Protein AF-A0A287D8W3-F1 (afdb_monomer_lite)

Radius of gyration: 22.6 Å; chains: 1; bounding box: 53×41×50 Å

Structure (mmCIF, N/CA/C/O backbone):
data_AF-A0A287D8W3-F1
#
_entry.id   AF-A0A287D8W3-F1
#
loop_
_atom_site.group_PDB
_atom_site.id
_atom_site.type_symbol
_atom_site.label_atom_id
_atom_site.label_alt_id
_atom_site.label_comp_id
_atom_site.label_asym_id
_atom_site.label_entity_id
_atom_site.label_seq_id
_atom_site.pdbx_PDB_ins_code
_atom_site.Cartn_x
_atom_site.Cartn_y
_atom_site.Cartn_z
_atom_site.occupancy
_atom_site.B_iso_or_equiv
_atom_site.auth_seq_id
_atom_site.auth_comp_id
_atom_site.auth_asym_id
_atom_site.auth_atom_id
_atom_site.pdbx_PDB_model_num
ATOM 1 N N . MET A 1 1 ? 43.460 1.802 -0.383 1.00 55.78 1 MET A N 1
ATOM 2 C CA . MET A 1 1 ? 43.408 2.071 -1.835 1.00 55.78 1 MET A CA 1
ATOM 3 C C . MET A 1 1 ? 43.739 0.774 -2.553 1.00 55.78 1 MET A C 1
ATOM 5 O O . MET A 1 1 ? 44.885 0.355 -2.492 1.00 55.78 1 MET A O 1
ATOM 9 N N . CYS A 1 2 ? 42.761 0.105 -3.157 1.00 45.28 2 CYS A N 1
ATOM 10 C CA . CYS A 1 2 ? 43.017 -1.023 -4.052 1.00 45.28 2 CYS A CA 1
ATOM 11 C C . CYS A 1 2 ? 42.228 -0.806 -5.348 1.00 45.28 2 CYS A C 1
ATOM 13 O O . CYS A 1 2 ? 41.020 -1.014 -5.413 1.00 45.28 2 CYS A O 1
ATOM 15 N N . ASN A 1 3 ? 42.936 -0.332 -6.372 1.00 49.28 3 ASN A N 1
ATOM 16 C CA . ASN A 1 3 ? 42.465 -0.339 -7.750 1.00 49.28 3 ASN A CA 1
ATOM 17 C C . ASN A 1 3 ? 42.657 -1.749 -8.306 1.00 49.28 3 ASN A C 1
ATOM 19 O O . ASN A 1 3 ? 43.731 -2.322 -8.147 1.00 49.28 3 ASN A O 1
ATOM 23 N N . THR A 1 4 ? 41.657 -2.278 -9.006 1.00 56.00 4 THR A N 1
ATOM 24 C CA . THR A 1 4 ? 41.834 -3.456 -9.861 1.00 56.00 4 THR A CA 1
ATOM 25 C C . THR A 1 4 ? 41.262 -3.134 -11.234 1.00 56.00 4 THR A C 1
ATOM 27 O O . THR A 1 4 ? 40.056 -3.201 -11.441 1.00 56.00 4 THR A O 1
ATOM 30 N N . ASN A 1 5 ? 42.146 -2.749 -12.155 1.00 52.06 5 ASN A N 1
ATOM 31 C CA . ASN A 1 5 ? 41.907 -2.843 -13.591 1.00 52.06 5 ASN A CA 1
ATOM 32 C C . ASN A 1 5 ? 42.487 -4.182 -14.046 1.00 52.06 5 ASN A C 1
ATOM 34 O O . ASN A 1 5 ? 43.694 -4.383 -13.937 1.00 52.06 5 ASN A O 1
ATOM 38 N N . MET A 1 6 ? 41.641 -5.063 -14.574 1.00 50.16 6 MET A N 1
ATOM 39 C CA . MET A 1 6 ? 42.057 -6.170 -15.431 1.00 50.16 6 MET A CA 1
ATOM 40 C C . MET A 1 6 ? 41.164 -6.148 -16.665 1.00 50.16 6 MET A C 1
ATOM 42 O O . MET A 1 6 ? 40.024 -6.603 -16.651 1.00 50.16 6 MET A O 1
ATOM 46 N N . SER A 1 7 ? 41.687 -5.528 -17.713 1.00 59.28 7 SER A N 1
ATOM 47 C CA . SER A 1 7 ? 41.204 -5.624 -19.081 1.00 59.28 7 SER A CA 1
ATOM 48 C C . SER A 1 7 ? 41.617 -6.985 -19.635 1.00 59.28 7 SER A C 1
ATOM 50 O O . SER A 1 7 ? 42.806 -7.291 -19.672 1.00 59.28 7 SER A O 1
ATOM 52 N N . VAL A 1 8 ? 40.657 -7.776 -20.112 1.00 47.97 8 VAL A N 1
ATOM 53 C CA . VAL A 1 8 ? 40.939 -8.885 -21.029 1.00 47.97 8 VAL A CA 1
ATOM 54 C C . 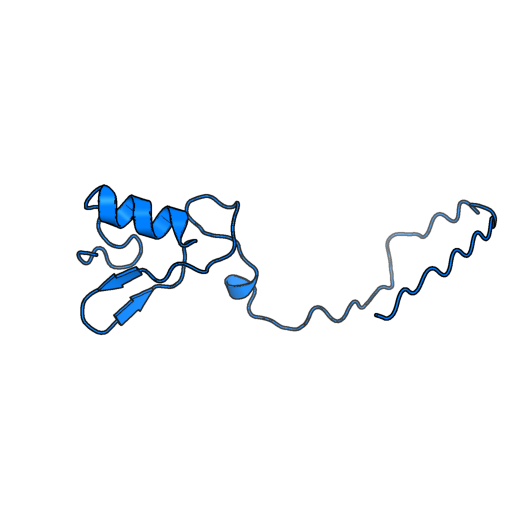VAL A 1 8 ? 39.982 -8.793 -22.211 1.00 47.97 8 VAL A C 1
ATOM 56 O O . VAL A 1 8 ? 38.774 -8.971 -22.085 1.00 47.97 8 VAL A O 1
ATOM 59 N N . SER A 1 9 ? 40.552 -8.437 -23.357 1.00 54.00 9 SER A N 1
ATOM 60 C CA . SER A 1 9 ? 39.949 -8.610 -24.671 1.00 54.00 9 SER A CA 1
ATOM 61 C C . SER A 1 9 ? 40.267 -10.025 -25.131 1.00 54.00 9 SER A C 1
ATOM 63 O O . SER A 1 9 ? 41.440 -10.389 -25.192 1.00 54.00 9 SER A O 1
ATOM 65 N N . THR A 1 10 ? 39.256 -10.803 -25.496 1.00 53.84 10 THR A N 1
ATOM 66 C CA . THR A 1 10 ? 39.448 -11.960 -26.375 1.00 53.84 10 THR A CA 1
ATOM 67 C C . THR A 1 10 ? 38.329 -11.983 -27.399 1.00 53.84 10 THR A C 1
ATOM 69 O O . THR A 1 10 ? 37.189 -12.324 -27.088 1.00 53.84 10 THR A O 1
ATOM 72 N N . ASP A 1 11 ? 38.694 -11.581 -28.613 1.00 52.41 11 ASP A N 1
ATOM 73 C CA . ASP A 1 11 ? 37.989 -11.875 -29.851 1.00 52.41 11 ASP A CA 1
ATOM 74 C C . ASP A 1 11 ? 37.847 -13.392 -30.025 1.00 52.41 11 ASP A C 1
ATOM 76 O O . ASP A 1 11 ? 38.796 -14.148 -29.808 1.00 52.41 11 ASP A O 1
ATOM 80 N N . GLY A 1 12 ? 36.667 -13.848 -30.441 1.00 42.19 12 GLY A N 1
ATOM 81 C CA . GLY A 1 12 ? 36.419 -15.270 -30.650 1.00 42.19 12 GLY A CA 1
ATOM 82 C C . GLY A 1 12 ? 35.061 -15.550 -31.275 1.00 42.19 12 GLY A C 1
ATOM 83 O O . GLY A 1 12 ? 34.119 -15.879 -30.571 1.00 42.19 12 GLY A O 1
ATOM 84 N N . ALA A 1 13 ? 34.996 -15.394 -32.600 1.00 45.66 13 ALA A N 1
ATOM 85 C CA . ALA A 1 13 ? 34.084 -16.053 -33.539 1.00 45.66 13 ALA A CA 1
ATOM 86 C C . ALA A 1 13 ? 32.624 -16.276 -33.088 1.00 45.66 13 ALA A C 1
ATOM 88 O O . ALA A 1 13 ? 32.280 -17.269 -32.447 1.00 45.66 13 ALA A O 1
ATOM 89 N N . ILE A 1 14 ? 31.729 -15.405 -33.567 1.00 47.09 14 ILE A N 1
ATOM 90 C CA . ILE A 1 14 ? 30.284 -15.643 -33.562 1.00 47.09 14 ILE A CA 1
ATOM 91 C C . ILE A 1 14 ? 29.988 -16.790 -34.547 1.00 47.09 14 ILE A C 1
ATOM 93 O O . ILE A 1 14 ? 29.881 -16.619 -35.758 1.00 47.09 14 ILE A O 1
ATOM 97 N N . SER A 1 15 ? 29.952 -18.013 -34.024 1.00 40.72 15 SER A N 1
ATOM 98 C CA . SER A 1 15 ? 29.398 -19.156 -34.741 1.00 40.72 15 SER A CA 1
ATOM 99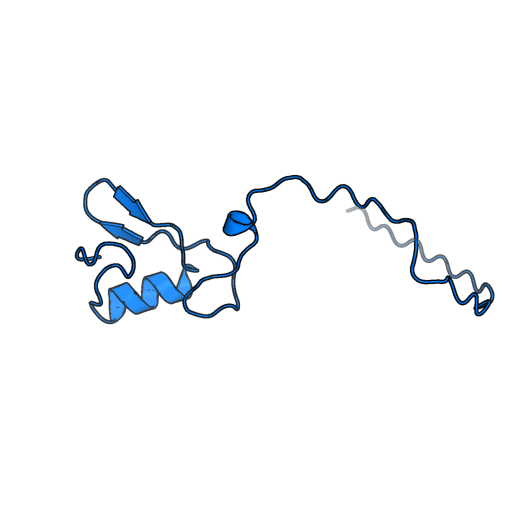 C C . SER A 1 15 ? 27.889 -19.119 -34.554 1.00 40.72 15 SER A C 1
ATOM 101 O O . SER A 1 15 ? 27.377 -19.334 -33.454 1.00 40.72 15 SER A O 1
ATOM 103 N N . THR A 1 16 ? 27.173 -18.796 -35.630 1.00 56.38 16 THR A N 1
ATOM 104 C CA . THR A 1 16 ? 25.722 -18.944 -35.725 1.00 56.38 16 THR A CA 1
ATOM 105 C C . THR A 1 16 ? 25.370 -20.405 -35.471 1.00 56.38 16 THR A C 1
ATOM 107 O O . THR A 1 16 ? 25.458 -21.236 -36.366 1.00 56.38 16 THR A O 1
ATOM 110 N N . SER A 1 17 ? 24.973 -20.727 -34.244 1.00 54.34 17 SER A N 1
ATOM 111 C CA . SER A 1 17 ? 24.388 -22.023 -33.916 1.00 54.34 17 SER A CA 1
ATOM 112 C C . SER A 1 17 ? 22.950 -21.782 -33.498 1.00 54.34 17 SER A C 1
ATOM 114 O O . SER A 1 17 ? 22.654 -21.353 -32.387 1.00 54.34 17 SER A O 1
ATOM 116 N N . GLN A 1 18 ? 22.058 -21.983 -34.465 1.00 55.75 18 GLN A N 1
ATOM 117 C CA . GLN A 1 18 ? 20.628 -22.116 -34.245 1.00 55.75 18 GLN A CA 1
ATOM 118 C C . GLN A 1 18 ? 20.414 -23.335 -33.345 1.00 55.75 18 GLN A C 1
ATOM 120 O O . GLN A 1 18 ? 20.706 -24.458 -33.751 1.00 55.75 18 GLN A O 1
ATOM 125 N N . ILE A 1 19 ? 19.935 -23.114 -32.123 1.00 53.06 19 ILE A N 1
ATOM 126 C CA . ILE A 1 19 ? 19.557 -24.193 -31.212 1.00 53.06 19 ILE A CA 1
ATOM 127 C C . ILE A 1 19 ? 18.025 -24.333 -31.284 1.00 53.06 19 ILE A C 1
ATOM 129 O O . ILE A 1 19 ? 17.325 -23.329 -31.122 1.00 53.06 19 ILE A O 1
ATOM 133 N N . PRO A 1 20 ? 17.490 -25.530 -31.594 1.00 43.72 20 PRO A N 1
ATOM 134 C CA . PRO A 1 20 ? 16.055 -25.772 -31.708 1.00 43.72 20 PRO A CA 1
ATOM 135 C C . PRO A 1 20 ? 15.338 -25.631 -30.359 1.00 43.72 20 PRO A C 1
ATOM 137 O O . PRO A 1 20 ? 15.935 -25.765 -29.294 1.00 43.72 20 PRO A O 1
ATOM 140 N N . ALA A 1 21 ? 14.037 -25.339 -30.427 1.00 49.94 21 ALA A N 1
ATOM 141 C CA . ALA A 1 21 ? 13.160 -25.012 -29.305 1.00 49.94 21 ALA A CA 1
ATOM 142 C C . ALA A 1 21 ? 12.841 -26.221 -28.409 1.00 49.94 21 ALA A C 1
ATOM 144 O O . ALA A 1 21 ? 11.688 -26.624 -28.287 1.00 49.94 21 ALA A O 1
ATOM 145 N N . SER A 1 22 ? 13.851 -26.814 -27.788 1.00 59.00 22 SER A N 1
ATOM 146 C CA . SER A 1 22 ? 13.668 -27.848 -26.777 1.00 59.00 22 SER A CA 1
ATOM 147 C C . SER A 1 22 ? 15.011 -28.154 -26.126 1.00 59.00 22 SER A C 1
ATOM 149 O O . SER A 1 22 ? 15.895 -28.707 -26.766 1.00 59.00 22 SER A O 1
ATOM 151 N N . GLU A 1 23 ? 15.067 -27.838 -24.829 1.00 59.31 23 GLU A N 1
ATOM 152 C CA . GLU A 1 23 ? 16.030 -28.279 -23.813 1.00 59.31 23 GLU A CA 1
ATOM 153 C C . GLU A 1 23 ? 17.201 -27.327 -23.479 1.00 59.31 23 GLU A C 1
ATOM 155 O O . GLU A 1 23 ? 18.086 -27.065 -24.282 1.00 59.31 23 GLU A O 1
ATOM 160 N N . GLN A 1 24 ? 17.210 -26.932 -22.194 1.00 53.66 24 GLN A N 1
ATOM 161 C CA . GLN A 1 24 ? 18.330 -26.441 -21.372 1.00 53.66 24 GLN A CA 1
ATOM 162 C C . GLN A 1 24 ? 18.602 -24.925 -21.335 1.00 53.66 24 GLN A C 1
ATOM 164 O O . GLN A 1 24 ? 19.457 -24.398 -22.024 1.00 53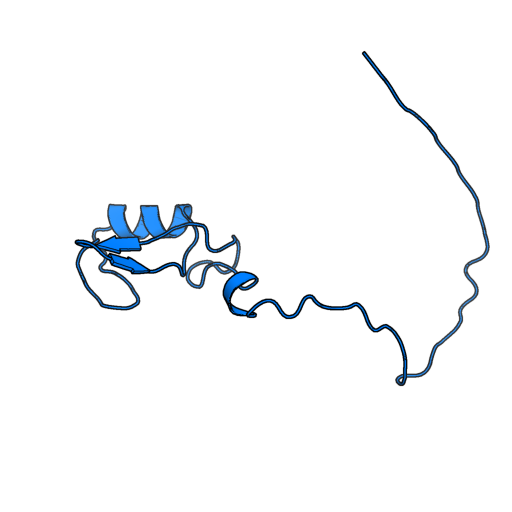.66 24 GLN A O 1
ATOM 169 N N . GLU A 1 25 ? 17.990 -24.253 -20.356 1.00 45.19 25 GLU A N 1
ATOM 170 C CA . GLU A 1 25 ? 18.775 -23.853 -19.182 1.00 45.19 25 GLU A CA 1
ATOM 171 C C . GLU A 1 25 ? 17.870 -23.843 -17.949 1.00 45.19 25 GLU A C 1
ATOM 173 O O . GLU A 1 25 ? 17.010 -22.984 -17.745 1.00 45.19 25 GLU A O 1
ATOM 178 N N . THR A 1 26 ? 18.073 -24.846 -17.104 1.00 51.44 26 THR A N 1
ATOM 179 C CA . THR A 1 26 ? 17.729 -24.828 -15.687 1.00 51.44 26 THR A CA 1
ATOM 180 C C . THR A 1 26 ? 18.528 -23.722 -14.999 1.00 51.44 26 THR A C 1
ATOM 182 O O . THR A 1 26 ? 19.431 -23.987 -14.209 1.00 51.44 26 THR A O 1
ATOM 185 N N . LEU A 1 27 ? 18.186 -22.462 -15.265 1.00 55.56 27 LEU A N 1
ATOM 186 C CA . LEU A 1 27 ? 18.413 -21.425 -14.280 1.00 55.56 27 LEU A CA 1
ATOM 187 C C . LEU A 1 27 ? 17.522 -21.835 -13.112 1.00 55.56 27 LEU A C 1
ATOM 189 O O . LEU A 1 27 ? 16.294 -21.807 -13.231 1.00 55.56 27 LEU A O 1
ATOM 193 N N . VAL A 1 28 ? 18.127 -22.284 -12.015 1.00 54.25 28 VAL A N 1
ATOM 194 C CA . VAL A 1 28 ? 17.462 -22.399 -10.719 1.00 54.25 28 VAL A CA 1
ATOM 195 C C . VAL A 1 28 ? 16.884 -21.027 -10.402 1.00 54.25 28 VAL A C 1
ATOM 197 O O . VAL A 1 28 ? 17.524 -20.194 -9.770 1.00 54.25 28 VAL A O 1
ATOM 200 N N . ARG A 1 29 ? 15.674 -20.747 -10.902 1.00 61.19 29 ARG A N 1
ATOM 201 C CA . ARG A 1 29 ? 14.866 -19.643 -10.419 1.00 61.19 29 ARG A CA 1
ATOM 202 C C . ARG A 1 29 ? 14.690 -20.013 -8.960 1.00 61.19 29 ARG A C 1
ATOM 204 O O . ARG A 1 29 ? 14.075 -21.051 -8.697 1.00 61.19 29 ARG A O 1
ATOM 211 N N . PRO A 1 30 ? 15.288 -19.274 -8.015 1.00 60.62 30 PRO A N 1
ATOM 212 C CA . PRO A 1 30 ? 14.974 -19.520 -6.627 1.00 60.62 30 PRO A CA 1
ATOM 213 C C . PRO A 1 30 ? 13.453 -19.526 -6.533 1.00 60.62 30 PRO A C 1
ATOM 215 O O . PRO A 1 30 ? 12.791 -18.694 -7.164 1.00 60.62 30 PRO A O 1
ATOM 218 N N . ASN A 1 31 ? 12.913 -20.524 -5.837 1.00 63.94 31 ASN A N 1
ATOM 219 C CA . ASN A 1 31 ? 11.479 -20.743 -5.689 1.00 63.94 31 ASN A CA 1
ATOM 220 C C . ASN A 1 31 ? 10.896 -19.667 -4.752 1.00 63.94 31 ASN A C 1
ATOM 222 O O . ASN A 1 31 ? 10.239 -19.955 -3.755 1.00 63.94 31 ASN A O 1
ATOM 226 N N . PHE A 1 32 ? 11.241 -18.406 -5.017 1.00 58.94 32 PHE A N 1
ATOM 227 C CA . PHE A 1 32 ? 10.742 -17.258 -4.314 1.00 58.94 32 PHE A CA 1
ATOM 228 C C . PHE A 1 32 ? 9.281 -17.098 -4.701 1.00 58.94 32 PHE A C 1
ATOM 230 O O . PHE A 1 32 ? 8.938 -17.170 -5.887 1.00 58.94 32 PHE A O 1
ATOM 237 N N . PRO A 1 33 ? 8.421 -16.843 -3.710 1.00 67.06 33 PRO A N 1
ATOM 238 C CA . PRO A 1 33 ? 7.051 -16.461 -3.974 1.00 67.06 33 PRO A CA 1
ATOM 239 C C . PRO A 1 33 ? 7.049 -15.299 -4.987 1.00 67.06 33 PRO A C 1
ATOM 241 O O . PRO A 1 33 ? 7.676 -14.263 -4.743 1.00 67.06 33 PRO A O 1
ATOM 244 N N . LEU A 1 34 ? 6.395 -15.474 -6.145 1.00 62.34 34 LEU A N 1
ATOM 245 C CA . LEU A 1 34 ? 6.401 -14.496 -7.250 1.00 62.34 34 LEU A CA 1
ATOM 246 C C . LEU A 1 34 ? 5.980 -13.092 -6.784 1.00 62.34 34 LEU A C 1
ATOM 248 O O . LEU A 1 34 ? 6.485 -12.082 -7.266 1.00 62.34 34 LEU A O 1
ATOM 252 N N . ASN A 1 35 ? 5.137 -13.039 -5.757 1.00 66.38 35 ASN A N 1
ATOM 253 C CA . ASN A 1 35 ? 4.671 -11.846 -5.063 1.00 66.38 35 ASN A CA 1
ATOM 254 C C . ASN A 1 35 ? 5.783 -10.977 -4.441 1.00 66.38 35 ASN A C 1
ATOM 256 O O . ASN A 1 35 ? 5.526 -9.788 -4.238 1.00 66.38 35 ASN A O 1
ATOM 260 N N . VAL A 1 36 ? 6.977 -11.513 -4.158 1.00 67.69 36 VAL A N 1
ATOM 261 C CA . VAL A 1 36 ? 8.136 -10.741 -3.651 1.00 67.69 36 VAL A CA 1
ATOM 262 C C . VAL A 1 36 ? 8.932 -10.095 -4.791 1.00 67.69 36 VAL A C 1
ATOM 264 O O . VAL A 1 36 ? 9.487 -9.013 -4.616 1.00 67.69 36 VAL A O 1
ATOM 267 N N . ILE A 1 37 ? 8.953 -10.729 -5.965 1.00 82.38 37 ILE A N 1
ATOM 268 C CA . ILE A 1 37 ? 9.634 -10.223 -7.170 1.00 82.38 37 ILE A CA 1
ATOM 269 C C . ILE A 1 37 ? 8.742 -9.214 -7.907 1.00 82.38 37 ILE A C 1
ATOM 271 O O . ILE A 1 37 ? 9.226 -8.311 -8.588 1.00 82.38 37 ILE A O 1
ATOM 275 N N . GLU A 1 38 ? 7.426 -9.350 -7.763 1.00 88.88 38 GLU A N 1
ATOM 276 C CA . GLU A 1 38 ? 6.466 -8.453 -8.385 1.00 88.88 38 GLU A CA 1
ATOM 277 C C . GLU A 1 38 ? 6.660 -6.987 -7.966 1.00 88.88 38 GLU A C 1
ATOM 279 O O . GLU A 1 38 ? 6.771 -6.679 -6.771 1.00 88.88 38 GLU A O 1
ATOM 284 N N . PRO A 1 39 ? 6.600 -6.053 -8.928 1.00 95.19 39 PRO A N 1
ATOM 285 C CA . PRO A 1 39 ? 6.709 -4.636 -8.636 1.00 95.19 39 PRO A CA 1
ATOM 286 C C . PRO A 1 39 ? 5.477 -4.122 -7.877 1.00 95.19 39 PRO A C 1
ATOM 288 O O . PRO A 1 39 ? 4.439 -4.777 -7.755 1.00 95.19 39 PRO A O 1
ATOM 291 N N . CYS A 1 40 ? 5.585 -2.892 -7.382 1.00 96.25 40 CYS A N 1
ATOM 292 C CA . CYS A 1 40 ? 4.495 -2.107 -6.820 1.00 96.25 40 CYS A CA 1
ATOM 293 C C . CYS A 1 40 ? 3.228 -2.222 -7.678 1.00 96.25 40 CYS A C 1
ATOM 295 O O . CYS A 1 40 ? 3.233 -1.847 -8.850 1.00 96.25 40 CYS A O 1
ATOM 297 N N . VAL A 1 41 ? 2.110 -2.640 -7.082 1.00 95.50 41 VAL A N 1
ATOM 298 C CA . VAL A 1 41 ? 0.854 -2.839 -7.832 1.00 95.50 41 VAL A CA 1
ATOM 299 C C . VAL A 1 41 ? 0.229 -1.531 -8.331 1.00 95.50 41 VAL A C 1
ATOM 301 O O . VAL A 1 41 ? -0.649 -1.553 -9.186 1.00 95.50 41 VAL A O 1
ATOM 304 N N . ILE A 1 42 ? 0.681 -0.387 -7.804 1.00 96.62 42 ILE A N 1
ATOM 305 C CA . ILE A 1 42 ? 0.151 0.942 -8.134 1.00 96.62 42 ILE A CA 1
ATOM 306 C C . ILE A 1 42 ? 0.866 1.535 -9.352 1.00 96.62 42 ILE A C 1
ATOM 308 O O . ILE A 1 42 ? 0.207 2.041 -10.252 1.00 96.62 42 ILE A O 1
ATOM 312 N N . CYS A 1 43 ? 2.204 1.505 -9.382 1.00 97.12 43 CYS A N 1
ATOM 313 C CA . CYS A 1 43 ? 2.985 2.118 -10.466 1.00 97.12 43 CYS A CA 1
ATOM 314 C C . CYS A 1 43 ? 3.696 1.121 -11.382 1.00 97.12 43 CYS A C 1
ATOM 316 O O . CYS A 1 43 ? 4.175 1.534 -12.430 1.00 97.12 43 CYS A O 1
ATOM 318 N N . ARG A 1 44 ? 3.815 -0.152 -10.984 1.00 95.81 44 ARG A N 1
ATOM 319 C CA . ARG A 1 44 ? 4.536 -1.222 -11.697 1.00 95.81 44 ARG A CA 1
ATOM 320 C C . ARG A 1 44 ? 6.007 -0.929 -12.045 1.00 95.81 44 ARG A C 1
ATOM 322 O O . ARG A 1 44 ? 6.580 -1.661 -12.835 1.00 95.81 44 ARG A O 1
ATOM 329 N N . GLY A 1 45 ? 6.614 0.106 -11.454 1.00 94.75 45 GLY A N 1
ATOM 330 C CA . GLY A 1 45 ? 7.978 0.548 -11.787 1.00 94.75 45 GLY A CA 1
ATOM 331 C C . GLY A 1 45 ? 9.045 0.289 -10.720 1.00 94.75 45 GLY A C 1
ATOM 332 O O . GLY A 1 45 ? 10.216 0.216 -11.045 1.00 94.75 45 GLY A O 1
ATOM 333 N N . GLU A 1 46 ? 8.653 0.135 -9.455 1.00 94.38 46 GLU A N 1
ATOM 334 C CA . GLU A 1 46 ? 9.574 0.011 -8.314 1.00 94.38 46 GLU A CA 1
ATOM 335 C C . GLU A 1 46 ? 9.199 -1.207 -7.462 1.00 94.38 46 GLU A C 1
ATOM 337 O O . GLU A 1 46 ? 8.014 -1.563 -7.430 1.00 94.38 46 GLU A O 1
ATOM 342 N N . PRO A 1 47 ? 10.141 -1.826 -6.727 1.00 95.69 47 PRO A N 1
ATOM 343 C CA . PRO A 1 47 ? 9.844 -2.957 -5.856 1.00 95.69 47 PRO A CA 1
ATOM 344 C C . PRO A 1 47 ? 8.876 -2.582 -4.724 1.00 95.69 47 PRO A C 1
ATOM 346 O O . PRO A 1 47 ? 8.698 -1.413 -4.355 1.00 95.69 47 PRO A O 1
ATOM 349 N N . LYS A 1 48 ? 8.242 -3.599 -4.137 1.00 96.31 48 LYS A N 1
ATOM 350 C CA . LYS A 1 48 ? 7.352 -3.450 -2.978 1.00 96.31 48 LYS A CA 1
ATOM 351 C C . LYS A 1 48 ? 8.180 -3.183 -1.711 1.00 96.31 48 LYS A C 1
ATOM 353 O O . LYS A 1 48 ? 8.471 -4.092 -0.946 1.00 96.31 48 LYS A O 1
ATOM 358 N N . ASN A 1 49 ? 8.562 -1.926 -1.492 1.00 96.56 49 ASN A N 1
ATOM 359 C CA . ASN A 1 49 ? 9.297 -1.459 -0.304 1.00 96.56 49 ASN A CA 1
ATOM 360 C C . ASN A 1 49 ? 8.509 -0.445 0.554 1.00 96.56 49 ASN A C 1
ATOM 362 O O . ASN A 1 49 ? 9.048 0.142 1.488 1.00 96.56 49 ASN A O 1
ATOM 366 N N . GLY A 1 50 ? 7.233 -0.214 0.236 1.00 96.75 50 GLY A N 1
ATOM 367 C CA . GLY A 1 50 ? 6.332 0.689 0.949 1.00 96.75 50 GLY A CA 1
ATOM 368 C C . GLY A 1 50 ? 5.214 -0.073 1.653 1.00 96.75 50 GLY A C 1
ATOM 369 O O . GLY A 1 50 ? 4.199 -0.406 1.034 1.00 96.75 50 GLY A O 1
ATOM 370 N N . CYS A 1 51 ? 5.387 -0.308 2.955 1.00 97.38 51 CYS A N 1
ATOM 371 C CA . CYS A 1 51 ? 4.333 -0.847 3.80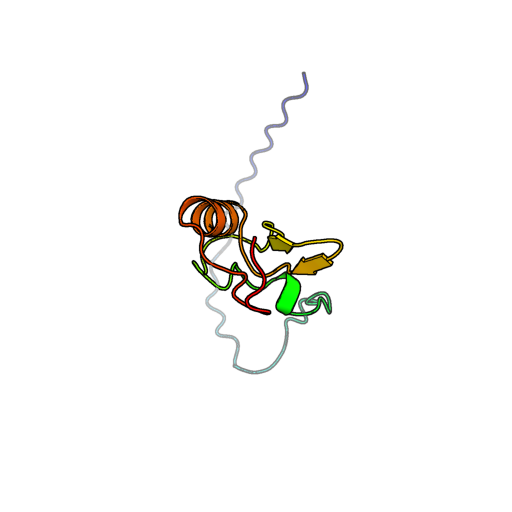9 1.00 97.38 51 CYS A CA 1
ATOM 372 C C . CYS A 1 51 ? 3.301 0.244 4.133 1.00 97.38 51 CYS A C 1
ATOM 374 O O . CYS A 1 51 ? 3.652 1.335 4.584 1.00 97.38 51 CYS A O 1
ATOM 376 N N . ILE A 1 52 ? 2.024 -0.056 3.905 1.00 98.12 52 ILE A N 1
ATOM 377 C CA . ILE A 1 52 ? 0.900 0.790 4.305 1.00 98.12 52 ILE A CA 1
ATOM 378 C C . ILE A 1 52 ? 0.441 0.329 5.686 1.00 98.12 52 ILE A C 1
ATOM 380 O O . ILE A 1 52 ? -0.247 -0.687 5.784 1.00 98.12 52 ILE A O 1
ATOM 384 N N . VAL A 1 53 ? 0.828 1.063 6.730 1.00 98.00 53 VAL A N 1
ATOM 385 C CA . VAL A 1 53 ? 0.507 0.754 8.132 1.00 98.00 53 VAL A CA 1
ATOM 386 C C . VAL A 1 53 ? -0.792 1.439 8.545 1.00 98.00 53 VAL A C 1
ATOM 388 O O . VAL A 1 53 ? -0.994 2.614 8.250 1.00 98.00 53 VAL A O 1
ATOM 391 N N . HIS A 1 54 ? -1.656 0.705 9.236 1.00 97.56 54 HIS A N 1
ATOM 392 C CA . HIS A 1 54 ? -2.872 1.207 9.873 1.00 97.56 54 HIS A CA 1
ATOM 393 C C . HIS A 1 54 ? -3.123 0.403 11.160 1.00 97.56 54 HIS A C 1
ATOM 395 O O . HIS A 1 54 ? -3.057 -0.831 11.190 1.00 97.56 54 HIS A O 1
ATOM 401 N N . GLY A 1 55 ? -3.317 1.114 12.274 1.00 95.75 55 GLY A N 1
ATOM 402 C CA . GLY A 1 55 ? -3.379 0.502 13.603 1.00 95.75 55 GLY A CA 1
ATOM 403 C C . GLY A 1 55 ? -2.108 -0.289 13.946 1.00 95.75 55 GLY A C 1
ATOM 404 O O . GLY A 1 55 ? -1.015 0.267 13.978 1.00 95.75 55 GLY A O 1
ATOM 405 N N . LYS A 1 56 ? -2.261 -1.593 14.214 1.00 97.25 56 LYS A N 1
ATOM 406 C CA . LYS A 1 56 ? -1.162 -2.530 14.538 1.00 97.25 56 LYS A CA 1
ATOM 407 C C . LYS A 1 56 ? -0.733 -3.400 13.350 1.00 97.25 56 LYS A C 1
ATOM 409 O O . LYS A 1 56 ? 0.092 -4.293 13.514 1.00 97.25 56 LYS A O 1
ATOM 414 N N . THR A 1 57 ? -1.329 -3.190 12.178 1.00 98.06 57 THR A N 1
ATOM 415 C CA . THR A 1 57 ? -1.114 -4.028 10.992 1.00 98.06 57 THR A CA 1
ATOM 416 C C . THR A 1 57 ? -0.603 -3.198 9.826 1.00 98.06 57 THR A C 1
ATOM 418 O O . THR A 1 57 ? -0.670 -1.969 9.834 1.00 98.06 57 THR A O 1
ATOM 421 N N . GLY A 1 58 ? -0.097 -3.866 8.797 1.00 97.44 58 GLY A N 1
ATOM 422 C CA . GLY A 1 58 ? 0.262 -3.203 7.558 1.00 97.44 58 GLY A CA 1
ATOM 423 C C . GLY A 1 58 ? 0.178 -4.145 6.374 1.00 97.44 58 GLY A C 1
ATOM 424 O O . GLY A 1 58 ? 0.252 -5.362 6.524 1.00 97.44 58 GLY A O 1
ATOM 425 N N . HIS A 1 59 ? 0.011 -3.571 5.190 1.00 97.94 59 HIS A N 1
ATOM 426 C CA . HIS A 1 59 ? 0.014 -4.321 3.942 1.00 97.94 59 HIS A CA 1
ATOM 427 C C . HIS A 1 59 ? 1.233 -3.907 3.103 1.00 97.94 59 HIS A C 1
ATOM 429 O O . HIS A 1 59 ? 1.496 -2.715 2.927 1.00 97.94 59 HIS A O 1
ATOM 435 N N . LEU A 1 60 ? 1.954 -4.883 2.542 1.00 96.38 60 LEU A N 1
ATOM 436 C CA . LEU A 1 60 ? 3.109 -4.655 1.668 1.00 96.38 60 LEU A CA 1
ATOM 437 C C . LEU A 1 60 ? 2.762 -5.005 0.216 1.00 96.38 60 LEU A C 1
ATOM 439 O O . LEU A 1 60 ? 2.846 -6.153 -0.206 1.00 96.38 60 LEU A O 1
ATOM 443 N N . MET A 1 61 ? 2.337 -4.002 -0.548 1.00 95.56 61 MET A N 1
ATOM 444 C CA . MET A 1 61 ? 1.930 -4.161 -1.954 1.00 95.56 61 MET A CA 1
ATOM 445 C C . MET A 1 61 ? 2.414 -3.022 -2.861 1.00 95.56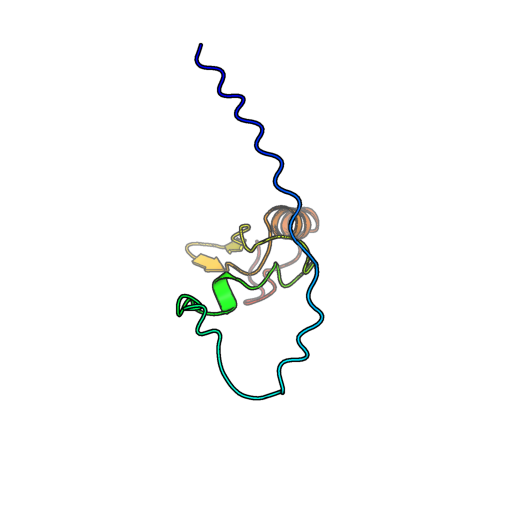 61 MET A C 1
ATOM 447 O O . MET A 1 61 ? 2.249 -3.083 -4.079 1.00 95.56 61 MET A O 1
ATOM 451 N N . SER A 1 62 ? 2.993 -1.968 -2.284 1.00 96.94 62 SER A N 1
ATOM 452 C CA . SER A 1 62 ? 3.350 -0.741 -2.992 1.00 96.94 62 SER A CA 1
ATOM 453 C C . SER A 1 62 ? 4.804 -0.358 -2.752 1.00 96.94 62 SER A C 1
ATOM 455 O O . SER A 1 62 ? 5.415 -0.815 -1.791 1.00 96.94 62 SER A O 1
ATOM 457 N N . CYS A 1 63 ? 5.367 0.483 -3.617 1.00 98.06 63 CYS A N 1
ATOM 458 C CA . CYS A 1 63 ? 6.633 1.149 -3.340 1.00 98.06 63 CYS A CA 1
ATOM 459 C C . CYS A 1 63 ? 6.417 2.335 -2.392 1.00 98.06 63 CYS A C 1
ATOM 461 O O . CYS A 1 63 ? 5.321 2.907 -2.321 1.00 98.06 63 CYS A O 1
ATOM 463 N N . PHE A 1 64 ? 7.478 2.753 -1.705 1.00 98.19 64 PHE A N 1
ATOM 464 C CA . PHE A 1 64 ? 7.455 3.850 -0.738 1.00 98.19 64 PHE A CA 1
ATOM 465 C C . PHE A 1 64 ? 6.882 5.147 -1.327 1.00 98.19 64 PHE A C 1
ATOM 467 O O . PHE A 1 64 ? 6.041 5.806 -0.714 1.00 98.19 64 PHE A O 1
ATOM 474 N N . THR A 1 65 ? 7.257 5.479 -2.564 1.00 98.56 65 THR A N 1
ATOM 475 C CA . THR A 1 65 ? 6.755 6.665 -3.271 1.00 98.56 65 THR A CA 1
ATOM 476 C C . THR A 1 65 ? 5.239 6.620 -3.467 1.00 98.56 65 THR A C 1
ATOM 478 O O . THR A 1 65 ? 4.564 7.638 -3.297 1.00 98.56 65 THR A O 1
ATOM 481 N N . CYS A 1 66 ? 4.675 5.456 -3.804 1.00 98.56 66 CYS A N 1
ATOM 482 C CA . CYS A 1 66 ? 3.228 5.304 -3.959 1.00 98.56 66 CYS A CA 1
ATOM 483 C C . CYS A 1 66 ? 2.505 5.323 -2.608 1.00 98.56 66 CYS A C 1
ATOM 485 O O . CYS A 1 66 ? 1.516 6.046 -2.476 1.00 98.56 66 CYS A O 1
ATOM 487 N N . ALA A 1 67 ? 3.026 4.626 -1.594 1.00 98.38 67 ALA A N 1
ATOM 488 C CA . ALA A 1 67 ? 2.483 4.663 -0.234 1.00 98.38 67 ALA A CA 1
ATOM 489 C C . ALA A 1 67 ? 2.424 6.103 0.316 1.00 98.38 67 ALA A C 1
ATOM 491 O O . ALA A 1 67 ? 1.378 6.561 0.783 1.00 98.38 67 ALA A O 1
ATOM 492 N N . LYS A 1 68 ? 3.508 6.876 0.158 1.00 98.50 68 LYS A N 1
ATOM 493 C CA . LYS A 1 68 ? 3.576 8.288 0.571 1.00 98.50 68 LYS A CA 1
ATOM 494 C C . LYS A 1 68 ? 2.550 9.158 -0.164 1.00 98.50 68 LYS A C 1
ATOM 496 O O . LYS A 1 68 ? 1.942 10.039 0.444 1.00 98.50 68 LYS A O 1
ATOM 501 N N . LYS A 1 69 ? 2.319 8.908 -1.460 1.00 98.62 69 LYS A N 1
ATOM 502 C CA . LYS A 1 69 ? 1.282 9.602 -2.249 1.00 98.62 69 LYS A CA 1
ATOM 503 C C . LYS A 1 69 ? -0.131 9.278 -1.753 1.00 98.62 69 LYS A C 1
ATOM 505 O O . LYS A 1 69 ? -0.956 10.190 -1.717 1.00 98.62 69 LYS A O 1
ATOM 510 N N . LEU A 1 70 ? -0.410 8.031 -1.361 1.00 98.19 70 LEU A N 1
ATOM 511 C CA . LEU A 1 70 ? -1.704 7.646 -0.783 1.00 98.19 70 LEU A CA 1
ATOM 512 C C . LEU A 1 70 ? -1.968 8.385 0.533 1.00 98.19 70 LEU A C 1
ATOM 514 O O . LEU A 1 70 ? -3.004 9.044 0.645 1.00 98.19 70 LEU A O 1
ATOM 518 N N . LYS A 1 71 ? -0.999 8.376 1.461 1.00 98.00 71 LYS A N 1
ATOM 519 C CA . LYS A 1 71 ? -1.091 9.119 2.729 1.00 98.00 71 LYS A CA 1
ATOM 520 C C . LYS A 1 71 ? -1.283 10.620 2.495 1.00 98.00 71 LYS A C 1
ATOM 522 O O . LYS A 1 71 ? -2.196 11.212 3.056 1.00 98.00 71 LYS A O 1
ATOM 527 N N . LYS A 1 72 ? -0.485 11.232 1.607 1.00 98.50 72 LYS A N 1
ATOM 528 C CA . LYS A 1 72 ? -0.582 12.671 1.284 1.00 98.50 72 LYS A CA 1
ATOM 529 C C . LYS A 1 72 ? -1.953 13.067 0.724 1.00 98.50 72 LYS A C 1
ATOM 531 O O . LYS A 1 72 ? -2.407 14.180 0.955 1.00 98.50 72 LYS A O 1
ATOM 536 N N . ARG A 1 73 ? -2.600 12.181 -0.037 1.00 98.31 73 ARG A N 1
ATOM 537 C CA . ARG A 1 73 ? -3.931 12.412 -0.627 1.00 98.31 73 ARG A CA 1
ATOM 538 C C . ARG A 1 73 ? -5.078 11.953 0.279 1.00 98.31 73 ARG A C 1
ATOM 540 O O . ARG A 1 73 ? -6.218 11.945 -0.180 1.00 98.31 73 ARG A O 1
ATOM 547 N N . ASN A 1 74 ? -4.775 11.529 1.508 1.00 97.50 74 ASN A N 1
ATOM 548 C CA . ASN A 1 74 ? -5.729 10.975 2.465 1.00 97.50 74 ASN A CA 1
ATOM 549 C C . ASN A 1 74 ? -6.605 9.859 1.858 1.00 97.50 74 ASN A C 1
ATOM 551 O O . ASN A 1 74 ? -7.817 9.806 2.069 1.00 97.50 74 ASN A O 1
ATOM 555 N N . LYS A 1 75 ? -6.000 9.001 1.022 1.00 98.38 75 LYS A N 1
ATOM 556 C CA . LYS A 1 75 ? -6.680 7.845 0.424 1.00 98.38 75 LYS A CA 1
ATOM 557 C C . LYS A 1 75 ? -6.518 6.628 1.340 1.00 98.38 75 LYS A C 1
ATOM 559 O O . LYS A 1 75 ? -5.432 6.446 1.886 1.00 98.38 75 LYS A O 1
ATOM 564 N N . PRO A 1 76 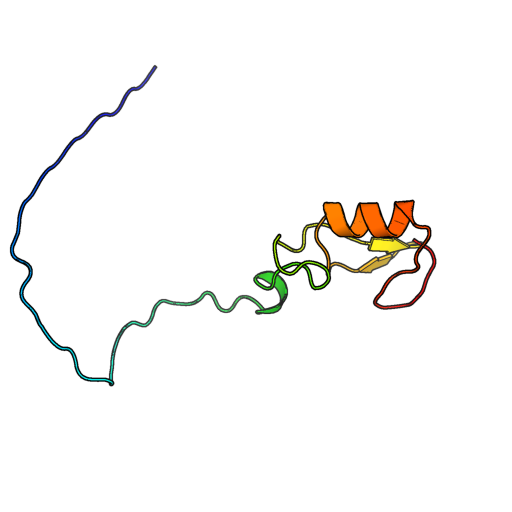? -7.562 5.802 1.509 1.00 98.00 76 PRO A N 1
ATOM 565 C CA . PRO A 1 76 ? -7.501 4.640 2.386 1.00 98.00 76 PRO A CA 1
ATOM 566 C C . PRO A 1 76 ? -6.602 3.540 1.809 1.00 98.00 76 PRO A C 1
ATOM 568 O O . PRO A 1 76 ? -6.237 3.562 0.628 1.00 98.00 76 PRO A O 1
ATOM 571 N N . CYS A 1 77 ? -6.271 2.548 2.637 1.00 98.06 77 CYS A N 1
ATOM 572 C CA . CYS A 1 77 ? -5.510 1.377 2.217 1.00 98.06 77 CYS A CA 1
ATOM 573 C C . CYS A 1 77 ? -6.204 0.669 1.029 1.00 98.06 77 CYS A C 1
ATOM 575 O O . CYS A 1 77 ? -7.378 0.317 1.151 1.00 98.06 77 CYS A O 1
ATOM 577 N N . PRO A 1 78 ? -5.511 0.388 -0.094 1.00 96.69 78 PRO A N 1
ATOM 578 C CA . PRO A 1 78 ? -6.114 -0.286 -1.251 1.00 96.69 78 PRO A CA 1
ATOM 579 C C . PRO A 1 78 ? -6.611 -1.710 -0.971 1.00 96.69 78 PRO A C 1
ATOM 581 O O . PRO A 1 78 ? -7.449 -2.213 -1.708 1.00 96.69 78 PRO A O 1
ATOM 584 N N . VAL A 1 79 ? -6.086 -2.354 0.079 1.00 97.38 79 VAL A N 1
ATOM 585 C CA . VAL A 1 79 ? -6.402 -3.746 0.428 1.00 97.38 79 VAL A CA 1
ATOM 586 C C . VAL A 1 79 ? -7.624 -3.823 1.343 1.00 97.38 79 VAL A C 1
ATOM 588 O O . VAL A 1 79 ? -8.601 -4.482 1.015 1.00 97.38 79 VAL A O 1
ATOM 591 N N . CYS A 1 80 ? -7.591 -3.129 2.482 1.00 98.00 80 CYS A N 1
ATOM 592 C CA . CYS A 1 80 ? -8.612 -3.254 3.531 1.00 98.00 80 CYS A CA 1
ATOM 593 C C . CYS A 1 80 ? -9.482 -2.006 3.721 1.00 98.00 80 CYS A C 1
ATOM 595 O O . CYS A 1 80 ? -10.338 -1.991 4.599 1.00 98.00 80 CYS A O 1
ATOM 597 N N . ARG A 1 81 ? -9.240 -0.935 2.954 1.00 97.69 81 ARG A N 1
ATOM 598 C CA . ARG A 1 81 ? -9.921 0.367 3.059 1.00 97.69 81 ARG A CA 1
ATOM 599 C C . ARG A 1 81 ? -9.810 1.074 4.420 1.00 97.69 81 ARG A C 1
ATOM 601 O O . ARG A 1 81 ? -10.455 2.102 4.608 1.00 97.69 81 ARG A O 1
ATOM 608 N N . GLN A 1 82 ? -8.968 0.594 5.339 1.00 98.25 82 GLN A N 1
ATOM 609 C CA . GLN A 1 82 ? -8.699 1.301 6.592 1.00 98.25 82 GLN A CA 1
ATOM 610 C C . GLN A 1 82 ? -7.950 2.624 6.339 1.00 98.25 82 GLN A C 1
ATOM 612 O O . GLN A 1 82 ? -7.191 2.720 5.363 1.00 98.25 82 GLN A O 1
ATOM 617 N N . PRO A 1 83 ? -8.148 3.646 7.192 1.00 97.88 83 PRO A N 1
ATOM 618 C CA . PRO A 1 83 ? -7.374 4.883 7.138 1.00 97.88 83 PRO A CA 1
ATOM 619 C C . PRO A 1 83 ? -5.873 4.614 7.314 1.00 97.88 83 PRO A C 1
ATOM 621 O O . PRO A 1 83 ? -5.482 3.898 8.232 1.00 97.88 83 PRO A O 1
ATOM 624 N N . ILE A 1 84 ? -5.056 5.193 6.428 1.00 95.88 84 ILE A N 1
ATOM 625 C CA . ILE A 1 84 ? -3.580 5.168 6.472 1.00 95.88 84 ILE A CA 1
ATOM 626 C C . ILE A 1 84 ? -3.096 6.357 7.287 1.00 95.88 84 ILE A C 1
ATOM 628 O O . ILE A 1 84 ? -3.664 7.456 7.091 1.00 95.88 84 ILE A O 1
#

Sequence (84 aa):
MCNTNMSVSTDGAISTSQIPASEQETLVRPNFPLNVIEPCVICRGEPKNGCIVHGKTGHLMSCFTCAKKLKKRNKPCPVCRQPI

Foldseek 3Di:
DDDDDDDDDDDDDDDPDDDDDDDDDPPVPPPPDVQQVFDQPPPSPHGQPPWQDDDPDTDGRHDNVVSVVCLVVQFADPPPRHGD

pLDDT: mean 78.52, std 21.62, range [40.72, 98.62]

InterPro domains:
  IPR001841 Zinc finger, RING-type [PS50089] (40-81)
  IPR013083 Zinc finger, RING/FYVE/PHD-type [G3DSA:3.30.40.10] (30-84)
  IPR016495 p53 negative regulator Mdm2/Mdm4 [PIRSF006748] (1-84)

Organism: Ictidomys tridecemlineatus (NCBI:txid43179)

Secondary structure (DSSP, 8-state):
--------------------SS-----------HHHHSB-TTTSSSBS-EEEEETTEEEEEE-HHHHHHHHHTTPPPTTT----